Protein AF-A0AAV5UYU8-F1 (afdb_monomer)

Foldseek 3Di:
DDDLAALVPDDDDDPDDDDDDDDDVVVVLVVVLVVLLVPCVNVCVVPDSVVSVVCQCQLVDPNGHPVVRVVSVVVVVVVVVD

Radius of gyration: 14.85 Å; Cα contacts (8 Å, |Δi|>4): 50; chains: 1; bounding box: 30×23×41 Å

Sequence (82 aa):
FQTHFSYKNIPKGGRAKYIYAVRNPKDCLTSYFHHHRNFKIYNFGNGEFDFFYELFMKGEVDYGDYFDHVNSWLDGMRKGKE

InterPro domains:
  IPR000863 Sulfotransferase domain [PF006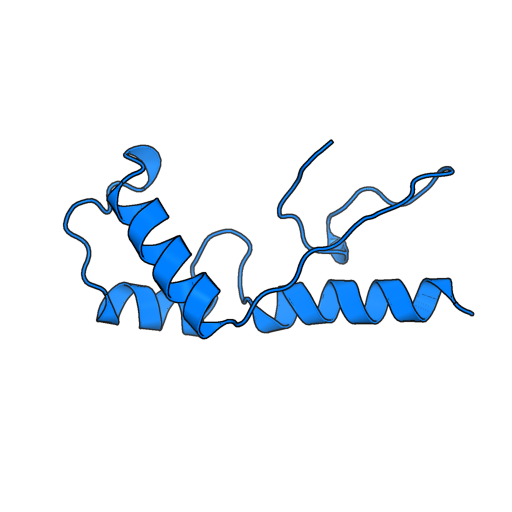85] (1-79)
  IPR027417 P-loop containing nucleoside triphosphate hydrolase [G3DSA:3.40.50.300] (1-82)
  IPR027417 P-loop containing nucleoside triphosphate hydrolase [SSF52540] (2-76)

Structure (mmCIF, N/CA/C/O backbone):
data_AF-A0AAV5UYU8-F1
#
_entry.id   AF-A0AAV5UYU8-F1
#
loop_
_atom_site.group_PDB
_atom_site.id
_atom_site.type_symbol
_atom_site.label_atom_id
_atom_site.label_alt_id
_atom_site.label_comp_id
_atom_site.label_asym_id
_atom_site.label_entity_id
_atom_site.label_seq_id
_atom_site.pdbx_PDB_ins_code
_atom_site.Cartn_x
_atom_site.Cartn_y
_atom_site.Cartn_z
_atom_site.occupancy
_atom_site.B_iso_or_equiv
_atom_site.auth_seq_id
_atom_site.auth_comp_id
_atom_site.auth_asym_id
_atom_site.auth_atom_id
_atom_site.pdbx_PDB_model_num
ATOM 1 N N . PHE A 1 1 ? -15.214 10.626 5.285 1.00 87.31 1 PHE A N 1
ATOM 2 C CA . PHE A 1 1 ? -13.741 10.723 5.332 1.00 87.31 1 PHE A CA 1
ATOM 3 C C . PHE A 1 1 ? -13.163 9.462 4.708 1.00 87.31 1 PHE A C 1
ATOM 5 O O . PHE A 1 1 ? -13.708 8.394 4.961 1.00 87.31 1 PHE A O 1
ATOM 12 N N . GLN A 1 2 ? -12.132 9.586 3.875 1.00 94.31 2 GLN A N 1
ATOM 13 C CA . GLN A 1 2 ? -11.439 8.469 3.227 1.00 94.31 2 GLN A CA 1
ATOM 14 C C . GLN A 1 2 ? -9.940 8.633 3.474 1.00 94.31 2 GLN A C 1
ATOM 16 O O . GLN A 1 2 ? -9.440 9.755 3.482 1.00 94.31 2 GLN A O 1
ATOM 21 N N . THR A 1 3 ? -9.240 7.532 3.728 1.00 95.38 3 THR A N 1
ATOM 22 C CA . THR A 1 3 ? -7.798 7.535 3.984 1.00 95.38 3 THR A CA 1
ATOM 23 C C . THR A 1 3 ? -7.198 6.168 3.670 1.00 95.38 3 THR A C 1
ATOM 25 O O . THR A 1 3 ? -7.902 5.159 3.722 1.00 95.38 3 THR A O 1
ATOM 28 N N . HIS A 1 4 ? -5.895 6.152 3.399 1.00 95.81 4 HIS A N 1
ATOM 29 C CA . HIS A 1 4 ? -5.066 4.951 3.288 1.00 95.81 4 HIS A CA 1
ATOM 30 C C . HIS A 1 4 ? -4.161 4.759 4.515 1.00 95.81 4 HIS A C 1
ATOM 32 O O . HIS A 1 4 ? -3.179 4.033 4.457 1.00 95.81 4 HIS A O 1
ATOM 38 N N . PHE A 1 5 ? -4.438 5.440 5.632 1.00 96.12 5 PHE A N 1
ATOM 39 C CA . PHE A 1 5 ? -3.662 5.245 6.851 1.00 96.12 5 PHE A CA 1
ATOM 40 C C . PHE A 1 5 ? -3.906 3.873 7.481 1.00 96.12 5 PHE A C 1
ATOM 42 O O . PHE A 1 5 ? -5.032 3.369 7.547 1.00 96.12 5 PHE A O 1
ATOM 49 N N . SER A 1 6 ? -2.828 3.314 8.026 1.00 95.62 6 SER A N 1
ATOM 50 C CA . SER A 1 6 ? -2.879 2.103 8.835 1.00 95.62 6 SER A CA 1
ATOM 51 C C . SER A 1 6 ? -3.693 2.331 10.107 1.00 95.62 6 SER A C 1
ATOM 53 O O . SER A 1 6 ? -3.860 3.464 10.578 1.00 95.62 6 SER A O 1
ATOM 55 N N . TYR A 1 7 ? -4.149 1.244 10.731 1.00 93.94 7 TYR A N 1
ATOM 56 C CA . TYR A 1 7 ? -4.931 1.327 11.965 1.00 93.94 7 TYR A CA 1
ATOM 57 C C . TYR A 1 7 ? -4.188 2.077 13.084 1.00 93.94 7 TYR A C 1
ATOM 59 O O . TYR A 1 7 ? -4.790 2.748 13.926 1.00 93.94 7 TYR A O 1
ATOM 67 N N . LYS A 1 8 ? -2.852 2.005 13.093 1.00 90.31 8 LYS A N 1
ATOM 68 C CA . LYS A 1 8 ? -2.005 2.706 14.067 1.00 90.31 8 LYS A CA 1
ATOM 69 C C . LYS A 1 8 ? -2.144 4.229 13.948 1.00 90.31 8 LYS A C 1
ATOM 71 O O . LYS A 1 8 ? -2.235 4.885 14.982 1.00 90.31 8 LYS A O 1
ATOM 76 N N . ASN A 1 9 ? -2.287 4.748 12.730 1.00 92.31 9 ASN A N 1
ATOM 77 C CA . ASN A 1 9 ? -2.194 6.178 12.423 1.00 92.31 9 ASN A CA 1
ATOM 78 C C . ASN A 1 9 ? -3.551 6.880 12.260 1.00 92.31 9 ASN A C 1
ATOM 80 O O . ASN A 1 9 ? -3.596 8.105 12.163 1.00 92.31 9 ASN A O 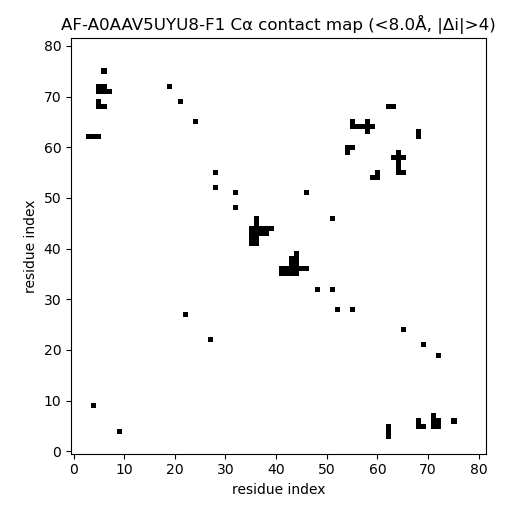1
ATOM 84 N N . ILE A 1 10 ? -4.666 6.144 12.240 1.00 92.19 10 ILE A N 1
ATOM 85 C CA . ILE A 1 10 ? -5.990 6.775 12.230 1.00 92.19 10 ILE A CA 1
ATOM 86 C C . ILE A 1 10 ? -6.336 7.406 13.592 1.00 92.19 10 ILE A C 1
ATOM 88 O O . ILE A 1 10 ? -5.982 6.844 14.639 1.00 92.19 10 ILE A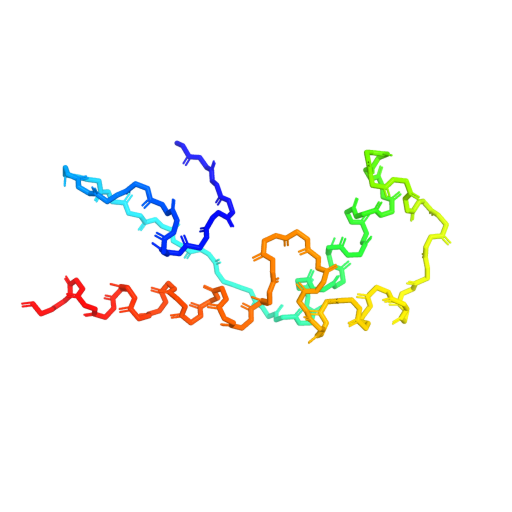 O 1
ATOM 92 N N . PRO A 1 11 ? -7.096 8.518 13.607 1.00 87.94 11 PRO A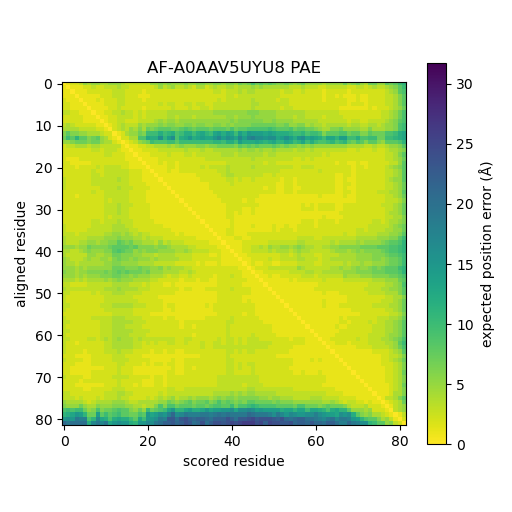 N 1
ATOM 93 C CA . PRO A 1 11 ? -7.718 9.021 14.824 1.00 87.94 11 PRO A CA 1
ATOM 94 C C . PRO A 1 11 ? -8.626 7.954 15.442 1.00 87.94 11 PRO A C 1
ATOM 96 O O . PRO A 1 11 ? -9.493 7.392 14.764 1.00 87.94 11 PRO A O 1
ATOM 99 N N . LYS A 1 12 ? -8.423 7.688 16.734 1.00 86.12 12 LYS A N 1
ATOM 100 C CA . LYS A 1 12 ? -9.234 6.763 17.535 1.00 86.12 12 LYS A CA 1
ATOM 101 C C . LYS A 1 12 ? -10.043 7.569 18.543 1.00 86.12 12 LYS A C 1
ATOM 103 O O . LYS A 1 12 ? -9.512 8.494 19.151 1.00 86.12 12 LYS A O 1
ATOM 108 N N . GLY A 1 13 ? -11.307 7.205 18.728 1.00 80.88 13 GLY A N 1
ATOM 109 C CA . GLY A 1 13 ? -12.194 7.835 19.704 1.00 80.88 13 GLY A CA 1
ATOM 110 C C . GLY A 1 13 ? -13.525 8.296 19.115 1.00 80.88 13 GLY A C 1
ATOM 111 O O . GLY A 1 13 ? -13.744 8.290 17.903 1.00 80.88 13 GLY A O 1
ATOM 112 N N . GLY A 1 14 ? -14.438 8.686 20.004 1.00 82.50 14 GLY A N 1
ATOM 113 C CA . GLY A 1 14 ? -15.816 9.020 19.649 1.00 82.50 14 GLY A CA 1
ATOM 114 C C . GLY A 1 14 ? -16.646 7.801 19.226 1.00 82.50 14 GLY A C 1
ATOM 115 O O . GLY A 1 14 ? -16.279 6.656 19.465 1.00 82.50 14 GLY A O 1
ATOM 116 N N . ARG A 1 15 ? -17.794 8.053 18.584 1.00 85.81 15 ARG A N 1
ATOM 117 C CA . ARG A 1 15 ? -18.710 7.022 18.050 1.00 85.81 15 ARG A CA 1
ATOM 118 C C . ARG A 1 15 ? -18.415 6.683 16.579 1.00 85.81 15 ARG A C 1
ATOM 120 O O . ARG A 1 15 ? -19.335 6.419 15.805 1.00 85.81 15 ARG A O 1
ATOM 127 N N . ALA A 1 16 ? -17.147 6.764 16.174 1.00 87.00 16 ALA A N 1
ATOM 128 C CA . ALA A 1 16 ? -16.741 6.521 14.795 1.00 87.00 16 ALA A CA 1
ATOM 129 C C . ALA A 1 16 ? -16.882 5.034 14.429 1.00 87.00 16 ALA A C 1
ATOM 131 O O . ALA A 1 16 ? -16.574 4.151 15.225 1.00 87.00 16 ALA A O 1
ATOM 132 N N . LYS A 1 17 ? -17.339 4.766 13.203 1.00 89.44 17 LYS A N 1
ATOM 133 C CA . LYS A 1 17 ? -17.380 3.426 12.605 1.00 89.44 17 LYS A CA 1
ATOM 134 C C . LYS A 1 17 ? -16.466 3.413 11.388 1.00 89.44 17 LYS A C 1
ATOM 136 O O . LYS A 1 17 ? -16.444 4.384 10.632 1.00 89.44 17 LYS A O 1
ATOM 141 N N . TYR A 1 18 ? -15.746 2.316 11.195 1.00 90.38 18 TYR A N 1
ATOM 142 C CA . TYR A 1 18 ? -14.770 2.168 10.120 1.00 90.38 18 TYR A CA 1
ATOM 143 C C . TYR A 1 18 ? -15.202 1.048 9.178 1.00 90.38 18 TYR A C 1
ATOM 145 O O . TYR A 1 18 ? -15.649 -0.006 9.626 1.00 90.38 18 TYR A O 1
ATOM 153 N N . ILE A 1 19 ? -15.054 1.281 7.876 1.00 93.00 19 ILE A N 1
ATOM 154 C CA . ILE A 1 19 ? -15.169 0.252 6.842 1.00 93.00 19 ILE A CA 1
ATOM 155 C C . ILE A 1 19 ? -13.784 0.128 6.222 1.00 93.00 19 ILE A C 1
ATOM 157 O O . ILE A 1 19 ? -13.260 1.107 5.691 1.00 93.00 19 ILE A O 1
ATOM 161 N N . TYR A 1 20 ? -13.194 -1.060 6.319 1.00 95.12 20 TYR A N 1
ATOM 162 C CA . TYR A 1 20 ? -11.884 -1.358 5.753 1.00 95.12 20 TYR A CA 1
ATOM 163 C C . TYR A 1 20 ? -12.038 -2.315 4.570 1.00 95.12 20 TYR A C 1
ATOM 165 O O . TYR A 1 20 ? -12.708 -3.340 4.686 1.00 95.12 20 TYR A O 1
ATOM 173 N N . ALA A 1 21 ? -11.442 -1.966 3.431 1.00 95.81 21 ALA A N 1
ATOM 174 C CA . ALA A 1 21 ? -11.463 -2.777 2.220 1.00 95.81 21 ALA A CA 1
ATOM 175 C C . ALA A 1 21 ? -10.104 -3.458 2.022 1.00 95.81 21 ALA A C 1
ATOM 177 O O . ALA A 1 21 ? -9.063 -2.811 2.117 1.00 95.81 21 ALA A O 1
ATOM 178 N N . VAL A 1 22 ? -10.132 -4.755 1.718 1.00 96.06 22 VAL A N 1
ATOM 179 C CA . VAL A 1 22 ? -8.949 -5.579 1.430 1.00 96.06 22 VAL A CA 1
ATOM 180 C C . VAL A 1 22 ? -9.139 -6.235 0.068 1.00 96.06 22 VAL A C 1
ATOM 182 O O . VAL A 1 22 ? -10.261 -6.570 -0.312 1.00 96.06 22 VAL A O 1
ATOM 185 N N . ARG A 1 23 ? -8.048 -6.419 -0.675 1.00 97.88 23 ARG A N 1
ATOM 186 C CA . ARG A 1 23 ? -8.032 -7.047 -2.002 1.00 97.88 23 ARG A CA 1
ATOM 187 C C . ARG A 1 23 ? -6.878 -8.054 -2.081 1.00 97.88 23 ARG A C 1
ATOM 189 O O . ARG A 1 23 ? -6.032 -8.107 -1.199 1.00 97.88 23 ARG A O 1
ATOM 196 N N . ASN A 1 24 ? -6.851 -8.911 -3.097 1.00 98.19 24 ASN A N 1
ATOM 197 C CA . ASN A 1 24 ? -5.688 -9.762 -3.341 1.00 98.19 24 ASN A CA 1
ATOM 198 C C . ASN A 1 24 ? -4.425 -8.885 -3.538 1.00 98.19 24 ASN A C 1
ATOM 200 O O . ASN A 1 24 ? -4.474 -7.971 -4.366 1.00 98.19 24 ASN A O 1
ATOM 204 N N . PRO A 1 25 ? -3.303 -9.143 -2.831 1.00 97.75 25 PRO A N 1
ATOM 205 C CA . PRO A 1 25 ? -2.089 -8.328 -2.939 1.00 97.75 25 PRO A CA 1
ATOM 206 C C . PRO A 1 25 ? -1.528 -8.266 -4.362 1.00 97.75 25 PRO A C 1
ATOM 208 O O . PRO A 1 25 ? -1.011 -7.227 -4.759 1.00 97.75 25 PRO A O 1
ATOM 211 N N . LYS A 1 26 ? -1.676 -9.337 -5.153 1.00 98.12 26 LYS A N 1
ATOM 212 C CA . LYS A 1 26 ? -1.217 -9.367 -6.551 1.00 98.12 26 LYS A CA 1
ATOM 213 C C . LYS A 1 26 ? -1.978 -8.349 -7.399 1.00 98.12 26 LYS A C 1
ATOM 215 O O . LYS A 1 26 ? -1.375 -7.588 -8.147 1.00 98.12 26 LYS A O 1
ATOM 220 N N . ASP A 1 27 ? -3.293 -8.272 -7.208 1.00 98.56 27 ASP A N 1
ATOM 221 C CA . ASP A 1 27 ? -4.127 -7.303 -7.917 1.00 98.56 27 ASP A CA 1
ATOM 222 C C . ASP A 1 27 ? -3.896 -5.868 -7.417 1.00 98.56 27 ASP A C 1
ATOM 224 O O . ASP A 1 27 ? -3.952 -4.917 -8.201 1.00 98.56 27 ASP A O 1
ATOM 228 N N . CYS A 1 28 ? 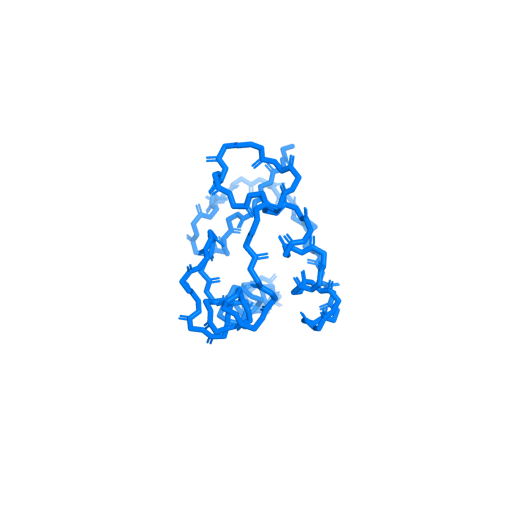-3.649 -5.696 -6.112 1.00 98.25 28 CYS A N 1
ATOM 229 C CA . CYS A 1 28 ? -3.255 -4.413 -5.530 1.00 98.25 28 CYS A CA 1
ATOM 230 C C . CYS A 1 28 ? -1.955 -3.903 -6.146 1.00 98.25 28 CYS A C 1
ATOM 232 O O . CYS A 1 28 ? -1.929 -2.768 -6.610 1.00 98.25 28 CYS A O 1
ATOM 234 N N . LEU A 1 29 ? -0.921 -4.745 -6.203 1.00 98.50 29 LEU A N 1
ATOM 235 C CA . LEU A 1 29 ? 0.362 -4.431 -6.821 1.00 98.50 29 LEU A CA 1
ATOM 236 C C . LEU A 1 29 ? 0.183 -3.960 -8.270 1.00 98.50 29 LEU A C 1
ATOM 238 O O . LEU A 1 29 ? 0.625 -2.865 -8.612 1.00 98.50 29 LEU A O 1
ATOM 242 N N . THR A 1 30 ? -0.504 -4.741 -9.112 1.00 98.38 30 THR A N 1
ATOM 243 C CA . THR A 1 30 ? -0.723 -4.376 -10.522 1.00 98.38 30 THR A CA 1
ATOM 244 C C . THR A 1 30 ? -1.473 -3.053 -10.648 1.00 98.38 30 THR A C 1
ATOM 246 O O . THR A 1 30 ? -1.083 -2.180 -11.424 1.00 98.38 30 THR A O 1
ATOM 249 N N . SER A 1 31 ? -2.527 -2.860 -9.852 1.00 98.38 31 SER A N 1
ATOM 250 C CA . SER A 1 31 ? -3.270 -1.599 -9.834 1.00 98.38 31 SER A CA 1
ATOM 251 C C . SER A 1 31 ? -2.393 -0.422 -9.396 1.00 98.38 31 SER A C 1
ATOM 253 O O . SER A 1 31 ? -2.519 0.671 -9.949 1.00 98.38 31 SER A O 1
ATOM 255 N N . TYR A 1 32 ? -1.520 -0.625 -8.408 1.00 97.81 32 TYR A N 1
ATOM 256 C CA . TYR A 1 32 ? -0.709 0.437 -7.825 1.00 97.81 32 TYR A CA 1
ATOM 257 C C . TYR A 1 32 ? 0.467 0.832 -8.723 1.00 97.81 32 TYR A C 1
ATOM 259 O O . TYR A 1 32 ? 0.778 2.018 -8.836 1.00 97.81 32 TYR A O 1
ATOM 267 N N . PHE A 1 33 ? 1.032 -0.131 -9.452 1.00 98.44 33 PHE A N 1
ATOM 268 C CA . PHE A 1 33 ? 1.995 0.117 -10.521 1.00 98.44 33 PHE A CA 1
ATOM 269 C C . PHE A 1 33 ? 1.417 1.057 -11.589 1.00 98.44 33 PHE A C 1
ATOM 271 O O . PHE A 1 33 ? 2.003 2.092 -11.909 1.00 98.44 33 PHE A O 1
ATOM 278 N N . HIS A 1 34 ? 0.223 0.748 -12.109 1.00 98.25 34 HIS A N 1
ATOM 279 C CA . HIS A 1 34 ? -0.422 1.603 -13.108 1.00 98.25 34 HIS A CA 1
ATOM 280 C C . HIS A 1 34 ? -0.810 2.973 -12.544 1.00 98.25 34 HIS A C 1
ATOM 282 O O . HIS A 1 34 ? -0.715 3.972 -13.257 1.00 98.25 34 HIS A O 1
ATOM 288 N N . HIS A 1 35 ? -1.208 3.044 -11.271 1.00 97.25 35 HIS A N 1
ATOM 289 C CA . HIS A 1 35 ? -1.448 4.318 -10.598 1.00 97.25 35 HIS A CA 1
ATOM 290 C C . HIS A 1 35 ? -0.186 5.198 -10.592 1.00 97.25 35 HIS A C 1
ATOM 292 O O . HIS A 1 35 ? -0.262 6.352 -11.008 1.00 97.25 35 HIS A O 1
ATOM 298 N N . HIS A 1 36 ? 0.976 4.643 -10.231 1.00 97.00 36 HIS A N 1
ATOM 299 C CA . HIS A 1 36 ? 2.254 5.364 -10.236 1.00 97.00 36 HIS A CA 1
ATOM 300 C C . HIS A 1 36 ? 2.700 5.807 -11.629 1.00 97.00 36 HIS A C 1
ATOM 302 O O . HIS A 1 36 ? 3.184 6.926 -11.796 1.00 97.00 36 HIS A O 1
ATOM 308 N N . ARG A 1 37 ? 2.504 4.966 -12.650 1.00 96.38 37 ARG A N 1
ATOM 309 C CA . ARG A 1 37 ? 2.814 5.344 -14.035 1.00 96.38 37 ARG A CA 1
ATOM 310 C C . ARG A 1 37 ? 1.940 6.488 -14.542 1.00 96.38 37 ARG A C 1
ATOM 312 O O . ARG A 1 37 ? 2.419 7.368 -15.252 1.00 96.38 37 ARG A O 1
ATOM 319 N N . ASN A 1 38 ? 0.656 6.472 -14.196 1.00 97.19 38 ASN A N 1
ATOM 320 C CA . ASN A 1 38 ? -0.308 7.426 -14.738 1.00 97.19 38 ASN A CA 1
ATOM 321 C C . ASN A 1 38 ? -0.350 8.737 -13.952 1.00 97.19 38 ASN A C 1
ATOM 323 O O . ASN A 1 38 ? -0.669 9.787 -14.519 1.00 97.19 38 ASN A O 1
ATOM 327 N N . PHE A 1 39 ? -0.049 8.702 -12.653 1.00 95.94 39 PHE A N 1
ATOM 328 C CA . PHE A 1 39 ? -0.152 9.881 -11.813 1.00 95.94 39 PHE A CA 1
ATOM 329 C C . PHE A 1 39 ? 1.185 10.623 -11.740 1.00 95.94 39 PHE A C 1
ATOM 331 O O . PHE A 1 39 ? 2.129 10.212 -11.072 1.00 95.94 39 PHE A O 1
ATOM 338 N N . LYS A 1 40 ? 1.248 11.758 -12.448 1.00 93.38 40 LYS A N 1
ATOM 339 C CA . LYS A 1 40 ? 2.480 12.528 -12.701 1.00 93.38 40 LYS A CA 1
ATOM 340 C C . LYS A 1 40 ? 3.264 12.924 -11.446 1.00 93.38 40 LYS A C 1
ATOM 342 O O . LYS A 1 40 ? 4.468 13.124 -11.549 1.00 93.38 40 LYS A O 1
ATOM 347 N N . ILE A 1 41 ? 2.606 13.021 -10.288 1.00 95.19 41 ILE A N 1
ATOM 348 C CA . ILE A 1 41 ? 3.253 13.360 -9.013 1.00 95.19 41 ILE A CA 1
ATOM 349 C C . ILE A 1 41 ? 4.360 12.368 -8.630 1.00 95.19 41 ILE A C 1
ATOM 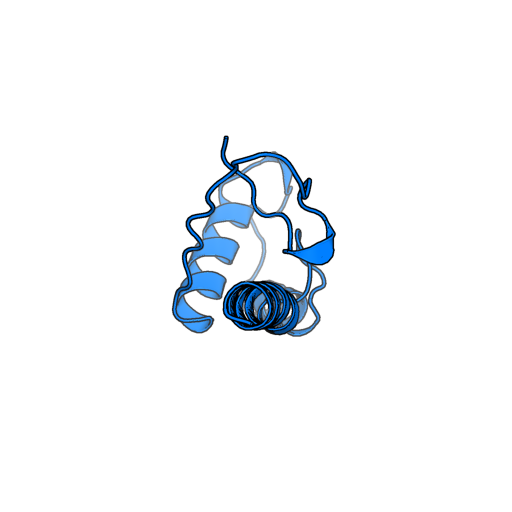351 O O . ILE A 1 41 ? 5.338 12.762 -8.007 1.00 95.19 41 ILE A O 1
ATOM 355 N N . TYR A 1 42 ? 4.243 11.110 -9.063 1.00 93.56 42 TYR A N 1
ATOM 356 C CA . TYR A 1 42 ? 5.223 10.068 -8.773 1.00 93.56 42 TYR A CA 1
ATOM 357 C C . TYR A 1 42 ? 6.447 10.090 -9.683 1.00 93.56 42 TYR A C 1
ATOM 359 O O . TYR A 1 42 ? 7.406 9.374 -9.420 1.00 93.56 42 TYR A O 1
ATOM 367 N N . ASN A 1 43 ? 6.417 10.871 -10.769 1.00 94.56 43 ASN A N 1
ATOM 368 C CA . ASN A 1 43 ? 7.489 10.916 -11.764 1.00 94.56 43 ASN A CA 1
ATOM 369 C C . ASN A 1 43 ? 7.943 9.514 -12.246 1.00 94.56 43 ASN A C 1
ATOM 371 O O . ASN A 1 43 ? 9.114 9.285 -12.531 1.00 94.56 43 ASN A O 1
ATOM 375 N N . PHE A 1 44 ? 7.002 8.566 -12.334 1.00 95.75 44 PHE A N 1
ATOM 376 C CA . PHE A 1 44 ? 7.265 7.150 -12.618 1.00 95.75 44 PHE A CA 1
ATOM 377 C C . PHE A 1 44 ? 6.675 6.697 -13.968 1.00 95.75 44 PHE A C 1
ATOM 379 O O . PHE A 1 44 ? 6.425 5.519 -14.194 1.00 95.75 44 PHE A O 1
ATOM 386 N N . GLY A 1 45 ? 6.424 7.623 -14.903 1.00 95.50 45 GLY A N 1
ATOM 387 C CA . GLY A 1 45 ? 5.700 7.333 -16.156 1.00 95.50 45 GLY A CA 1
ATOM 388 C C . GLY A 1 45 ? 6.331 6.251 -17.045 1.00 95.50 45 GLY A C 1
ATOM 389 O O . GLY A 1 45 ? 5.610 5.490 -17.700 1.00 95.50 45 GLY A O 1
ATOM 390 N N . ASN A 1 46 ? 7.662 6.143 -17.001 1.00 96.06 46 ASN A N 1
ATOM 391 C CA . ASN A 1 46 ? 8.467 5.145 -17.718 1.00 96.06 46 ASN A CA 1
ATOM 392 C C . ASN A 1 46 ? 9.031 4.066 -16.777 1.00 96.06 46 ASN A C 1
ATOM 394 O O . ASN A 1 46 ? 10.038 3.445 -17.092 1.00 96.06 46 ASN A O 1
ATOM 398 N N . GLY A 1 47 ? 8.450 3.911 -15.587 1.00 95.81 47 GLY A N 1
ATOM 399 C CA . GLY A 1 47 ? 8.912 2.938 -14.612 1.00 95.81 47 GLY A CA 1
ATOM 400 C C . GLY A 1 47 ? 8.564 1.503 -15.003 1.00 95.81 47 GLY A C 1
ATOM 401 O O . GLY A 1 47 ? 7.483 1.233 -15.536 1.00 95.81 47 GLY A O 1
ATOM 402 N N . GLU A 1 48 ? 9.482 0.589 -14.702 1.00 98.06 48 GLU A N 1
ATOM 403 C CA . GLU A 1 48 ? 9.362 -0.836 -15.006 1.00 98.06 48 GLU A CA 1
ATOM 404 C C . GLU A 1 48 ? 8.630 -1.598 -13.900 1.00 98.06 48 GLU A C 1
ATOM 406 O O . GLU A 1 48 ? 8.729 -1.263 -12.714 1.00 98.06 48 GLU A O 1
ATOM 411 N N . PHE A 1 49 ? 7.894 -2.642 -14.289 1.00 98.25 49 PHE A N 1
ATOM 412 C CA . PHE A 1 49 ? 7.084 -3.419 -13.349 1.00 98.25 49 PHE A CA 1
ATOM 413 C C . PHE A 1 49 ? 7.939 -4.139 -12.306 1.00 98.25 49 PHE A C 1
ATOM 415 O O . PHE A 1 49 ? 7.631 -4.048 -11.123 1.00 98.25 49 PHE A O 1
ATOM 422 N N . ASP A 1 50 ? 9.029 -4.790 -12.719 1.00 98.50 50 ASP A N 1
ATOM 423 C CA . ASP A 1 50 ? 9.886 -5.564 -11.811 1.00 98.50 50 ASP A CA 1
ATOM 424 C C . ASP A 1 50 ? 10.523 -4.680 -10.734 1.00 98.50 50 ASP A C 1
ATOM 426 O O . ASP A 1 50 ? 10.587 -5.053 -9.566 1.00 98.50 50 ASP A O 1
ATOM 430 N N . PHE A 1 51 ? 10.912 -3.454 -11.094 1.00 98.06 51 PHE A N 1
ATOM 431 C CA . PHE A 1 51 ? 11.411 -2.486 -10.121 1.00 98.06 51 PHE A CA 1
ATOM 432 C C . PHE A 1 51 ? 10.323 -2.082 -9.117 1.00 98.06 51 PHE A C 1
ATOM 434 O O . PHE A 1 51 ? 10.569 -2.040 -7.913 1.00 98.06 51 PHE A O 1
ATOM 441 N N . PHE A 1 52 ? 9.100 -1.826 -9.591 1.00 98.31 52 PHE A N 1
ATOM 442 C CA . PHE A 1 52 ? 7.982 -1.499 -8.707 1.00 98.31 52 PHE A CA 1
ATOM 443 C C . PHE A 1 52 ? 7.570 -2.681 -7.815 1.00 98.31 52 PHE A C 1
ATOM 445 O O . PHE A 1 52 ? 7.216 -2.480 -6.656 1.00 98.31 52 PHE A O 1
ATOM 452 N N . TYR A 1 53 ? 7.638 -3.909 -8.333 1.00 98.38 53 TYR A N 1
ATOM 453 C CA . TYR A 1 53 ? 7.423 -5.132 -7.564 1.00 98.38 53 TYR A CA 1
ATOM 454 C C . TYR A 1 53 ? 8.394 -5.215 -6.382 1.00 98.38 53 TYR A C 1
ATOM 456 O O . TYR A 1 53 ? 7.951 -5.427 -5.255 1.00 98.38 53 TYR A O 1
ATOM 464 N N . GLU A 1 54 ? 9.686 -4.972 -6.609 1.00 98.50 54 GLU A N 1
ATOM 465 C CA . GLU A 1 54 ? 10.689 -4.969 -5.539 1.00 98.50 54 GLU A CA 1
ATOM 466 C C . GLU A 1 54 ? 10.402 -3.898 -4.479 1.00 98.50 54 GLU A C 1
ATOM 468 O O . GLU A 1 54 ? 10.462 -4.191 -3.285 1.00 98.50 54 GLU A O 1
ATOM 473 N N . LEU A 1 55 ? 10.027 -2.679 -4.890 1.00 98.31 55 LEU A N 1
ATOM 474 C CA . LEU A 1 55 ? 9.626 -1.621 -3.954 1.00 98.31 55 LEU A CA 1
ATOM 475 C C . LEU A 1 55 ? 8.407 -2.033 -3.122 1.00 98.31 55 LEU A C 1
ATOM 477 O O . LEU A 1 55 ? 8.408 -1.884 -1.901 1.00 98.31 55 LEU A O 1
ATOM 481 N N . PHE A 1 56 ? 7.378 -2.587 -3.766 1.00 98.38 56 PHE A N 1
ATOM 482 C CA . PHE A 1 56 ? 6.164 -3.043 -3.093 1.00 98.38 56 PHE A CA 1
ATOM 483 C C . PHE A 1 56 ? 6.461 -4.148 -2.075 1.00 98.38 56 PHE A C 1
ATOM 485 O O . PHE A 1 56 ? 5.972 -4.086 -0.951 1.00 98.38 56 PHE A O 1
ATOM 492 N N . MET A 1 57 ? 7.291 -5.128 -2.443 1.00 98.12 57 MET A N 1
ATOM 493 C CA . MET A 1 57 ? 7.665 -6.242 -1.565 1.00 98.12 57 MET A CA 1
ATOM 494 C C . MET A 1 57 ? 8.547 -5.814 -0.389 1.00 98.12 57 MET A C 1
ATOM 496 O O . MET A 1 57 ? 8.522 -6.466 0.652 1.00 98.12 57 MET A O 1
ATOM 500 N N . LYS A 1 58 ? 9.315 -4.729 -0.534 1.00 98.25 58 LYS A N 1
ATOM 501 C CA . LYS A 1 58 ? 10.099 -4.127 0.557 1.00 98.25 58 LYS A CA 1
ATOM 502 C C . LYS A 1 58 ? 9.296 -3.140 1.408 1.00 98.25 58 LYS A C 1
ATOM 504 O O . LYS A 1 58 ? 9.810 -2.655 2.412 1.00 98.25 58 LYS A O 1
ATOM 509 N N . GLY A 1 59 ? 8.065 -2.815 1.008 1.00 97.81 59 GLY A N 1
ATOM 510 C CA . GLY A 1 59 ? 7.277 -1.754 1.634 1.00 97.81 59 GLY A CA 1
ATOM 511 C C . GLY A 1 59 ? 7.843 -0.349 1.398 1.00 97.81 59 GLY A C 1
ATOM 512 O O . GLY A 1 59 ? 7.519 0.572 2.141 1.00 97.81 59 GLY A O 1
ATOM 513 N N . GLU A 1 60 ? 8.672 -0.165 0.368 1.00 97.19 60 GLU A N 1
ATOM 514 C CA . GLU A 1 60 ? 9.279 1.113 -0.039 1.00 97.19 60 GLU A CA 1
ATOM 515 C C . GLU A 1 60 ? 8.360 1.896 -1.002 1.00 97.19 60 GLU A C 1
ATOM 517 O O . GLU A 1 60 ? 8.802 2.547 -1.946 1.00 97.19 60 GLU A O 1
ATOM 522 N N . VAL A 1 61 ? 7.051 1.812 -0.766 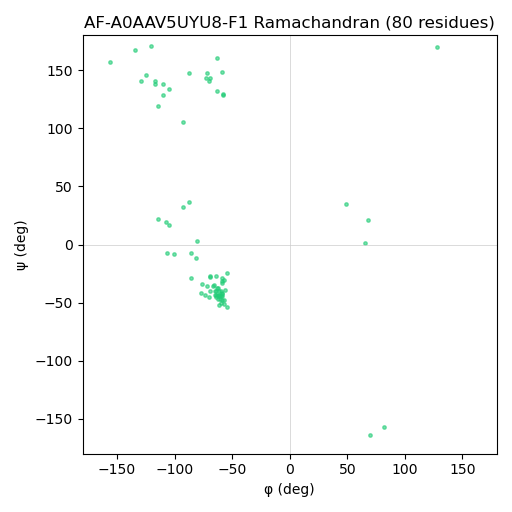1.00 95.50 61 VAL A N 1
ATOM 523 C CA . VAL A 1 61 ? 5.988 2.539 -1.478 1.00 95.50 61 VAL A CA 1
ATOM 524 C C . VAL A 1 61 ? 5.204 3.397 -0.484 1.00 95.50 61 VAL A C 1
ATOM 526 O O . VAL A 1 61 ? 5.384 3.260 0.733 1.00 95.50 61 VAL A O 1
ATOM 529 N N . ASP A 1 62 ? 4.314 4.279 -0.956 1.00 93.94 62 ASP A N 1
ATOM 530 C CA . ASP A 1 62 ? 3.486 5.026 -0.005 1.00 93.94 62 ASP A CA 1
ATOM 531 C C . ASP A 1 62 ? 2.657 4.069 0.853 1.00 93.94 62 ASP A C 1
ATOM 533 O O . ASP A 1 62 ? 2.223 3.001 0.419 1.00 93.94 62 ASP A O 1
ATOM 537 N N . TYR A 1 63 ? 2.407 4.492 2.091 1.00 94.56 63 TYR A N 1
ATOM 538 C CA . TYR A 1 63 ? 1.667 3.731 3.101 1.00 94.56 63 TYR A CA 1
ATOM 539 C C . TYR A 1 63 ? 2.342 2.429 3.571 1.00 94.56 63 TYR A C 1
ATOM 541 O O . TYR A 1 63 ? 1.821 1.796 4.492 1.00 94.56 63 TYR A O 1
ATOM 549 N N . GLY A 1 64 ? 3.539 2.118 3.061 1.00 96.44 64 GLY A N 1
ATOM 550 C CA . GLY A 1 64 ? 4.429 1.081 3.573 1.00 96.44 64 GLY A CA 1
ATOM 551 C C . GLY A 1 64 ? 4.092 -0.329 3.094 1.00 96.44 64 GLY A C 1
ATOM 552 O O . GLY A 1 64 ? 3.448 -0.526 2.064 1.00 96.44 64 GLY A O 1
ATOM 553 N N . ASP A 1 65 ? 4.541 -1.323 3.862 1.00 97.75 65 ASP A N 1
ATOM 554 C CA . ASP A 1 65 ? 4.302 -2.732 3.554 1.00 97.75 65 ASP A CA 1
ATOM 555 C C . ASP A 1 65 ? 2.805 -3.088 3.581 1.00 97.75 65 ASP A C 1
ATOM 557 O O . ASP A 1 65 ? 2.064 -2.775 4.521 1.00 97.75 65 ASP A O 1
ATOM 561 N N . TYR A 1 66 ? 2.363 -3.785 2.533 1.00 98.00 66 TYR A N 1
ATOM 562 C CA . TYR A 1 66 ? 0.967 -4.170 2.352 1.00 98.00 66 TYR A CA 1
ATOM 563 C C . TYR A 1 66 ? 0.463 -5.089 3.472 1.00 98.00 66 TYR A C 1
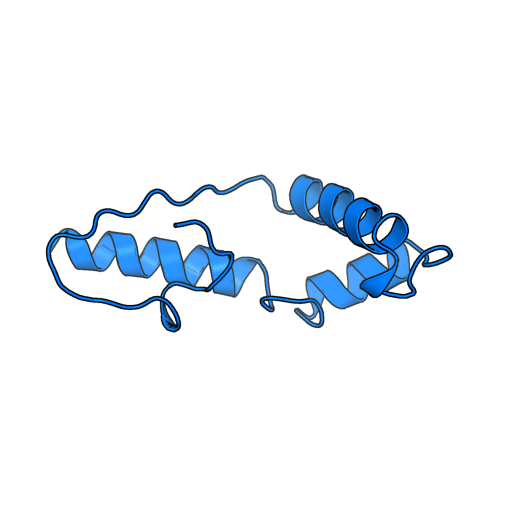ATOM 565 O O . TYR A 1 66 ? -0.658 -4.921 3.966 1.00 98.00 66 TYR A O 1
ATOM 573 N N . PHE A 1 67 ? 1.266 -6.078 3.863 1.00 97.31 67 PHE A N 1
ATOM 574 C CA . PHE A 1 67 ? 0.852 -7.100 4.817 1.00 97.31 67 PHE A CA 1
ATOM 575 C C . PHE A 1 67 ? 0.782 -6.526 6.228 1.00 97.31 67 PHE A C 1
ATOM 577 O O . PHE A 1 67 ? -0.221 -6.730 6.913 1.00 97.31 67 PHE A O 1
ATOM 584 N N . ASP A 1 68 ? 1.770 -5.733 6.632 1.00 97.56 68 ASP A N 1
ATOM 585 C CA . ASP A 1 68 ? 1.765 -4.974 7.880 1.00 97.56 68 ASP A CA 1
ATOM 586 C C . ASP A 1 68 ? 0.573 -4.021 7.946 1.00 97.56 68 ASP A C 1
ATOM 588 O O . ASP A 1 68 ? -0.102 -3.922 8.981 1.00 97.56 68 ASP A O 1
ATOM 592 N N . HIS A 1 69 ? 0.258 -3.351 6.834 1.00 97.50 69 HIS A N 1
ATOM 593 C CA . HIS A 1 69 ? -0.899 -2.475 6.756 1.00 97.50 69 HIS A CA 1
ATOM 594 C C . HIS A 1 69 ? -2.206 -3.248 6.992 1.00 97.50 69 HIS A C 1
ATOM 596 O O . HIS A 1 69 ? -2.996 -2.860 7.861 1.00 97.50 69 HIS A O 1
ATOM 602 N N . VAL A 1 70 ? -2.442 -4.347 6.267 1.00 97.38 70 VAL A N 1
ATOM 603 C CA . VAL A 1 70 ? -3.648 -5.183 6.421 1.00 97.38 70 VAL A CA 1
ATOM 604 C C . VAL A 1 70 ? -3.730 -5.785 7.823 1.00 97.38 70 VAL A C 1
ATOM 606 O O . VAL A 1 70 ? -4.774 -5.679 8.473 1.00 97.38 70 VAL A O 1
ATOM 609 N N . ASN A 1 71 ? -2.635 -6.356 8.327 1.00 96.25 71 ASN A N 1
ATOM 610 C CA . ASN A 1 71 ? -2.577 -6.961 9.657 1.00 96.25 71 ASN A CA 1
ATOM 611 C C . ASN A 1 71 ? -2.908 -5.945 10.752 1.00 96.25 71 ASN A C 1
ATOM 613 O O . ASN A 1 71 ? -3.683 -6.256 11.656 1.00 96.25 71 ASN A O 1
ATOM 617 N N . SER A 1 72 ? -2.432 -4.698 10.628 1.00 96.12 72 SER A N 1
ATOM 618 C CA . SER A 1 72 ? -2.757 -3.642 11.593 1.00 96.12 72 SER A CA 1
ATOM 619 C C . SER A 1 72 ? -4.267 -3.423 11.750 1.00 96.12 72 SER A C 1
ATOM 621 O O . SER A 1 72 ? -4.753 -3.226 12.866 1.00 96.12 72 SER A O 1
ATOM 623 N N . TRP A 1 73 ? -5.017 -3.494 10.647 1.00 95.69 73 TRP A N 1
ATOM 624 C CA . TRP A 1 73 ? -6.469 -3.348 10.638 1.00 95.69 73 TRP A CA 1
ATOM 625 C C . TRP A 1 73 ? -7.181 -4.607 11.126 1.00 95.69 73 TRP A C 1
ATOM 627 O O . TRP A 1 73 ? -8.126 -4.494 11.907 1.00 95.69 73 TRP A O 1
ATOM 637 N N . LEU A 1 74 ? -6.726 -5.799 10.723 1.00 94.31 74 LEU A N 1
ATOM 638 C CA . LEU A 1 74 ? -7.283 -7.065 11.213 1.00 94.31 74 LEU A CA 1
ATOM 639 C C . LEU A 1 74 ?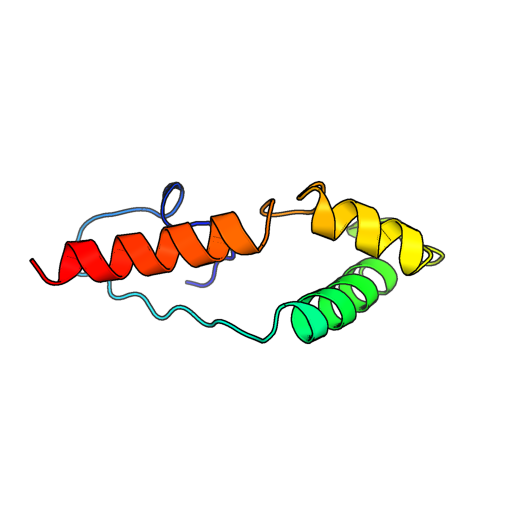 -7.162 -7.175 12.739 1.00 94.31 74 LEU A C 1
ATOM 641 O O . LEU A 1 74 ? -8.137 -7.518 13.408 1.00 94.31 74 LEU A O 1
ATOM 645 N N . ASP A 1 75 ? -6.009 -6.815 13.298 1.00 93.00 75 ASP A N 1
ATOM 646 C CA . ASP A 1 75 ? -5.781 -6.834 14.743 1.00 93.00 75 ASP A CA 1
ATOM 647 C C . ASP A 1 75 ? -6.595 -5.763 15.473 1.00 93.00 75 ASP A C 1
ATOM 649 O O . ASP A 1 75 ? -7.168 -6.030 16.529 1.00 93.00 75 ASP A O 1
ATOM 653 N N . GLY A 1 76 ? -6.709 -4.562 14.896 1.00 89.50 76 GLY A N 1
ATOM 654 C CA . GLY A 1 76 ? -7.577 -3.508 15.421 1.00 89.50 76 GLY A CA 1
ATOM 655 C C . GLY A 1 76 ? -9.047 -3.932 15.495 1.00 89.50 76 GLY A C 1
ATOM 656 O O . GLY A 1 76 ? -9.708 -3.706 16.508 1.00 89.50 76 GLY A O 1
ATOM 657 N N . MET A 1 77 ? -9.542 -4.612 14.457 1.00 86.69 77 MET A N 1
ATOM 658 C CA . MET A 1 77 ? -10.912 -5.131 14.406 1.00 86.69 77 MET A CA 1
ATOM 659 C C . MET A 1 77 ? -11.165 -6.280 15.387 1.00 86.69 77 MET A C 1
ATOM 661 O O . MET A 1 77 ? -12.303 -6.456 15.817 1.00 86.69 77 MET A O 1
ATOM 665 N N . ARG A 1 78 ? -10.138 -7.061 15.747 1.00 85.19 78 ARG A N 1
ATOM 666 C CA . ARG A 1 78 ? -10.246 -8.103 16.782 1.00 85.19 78 ARG A CA 1
ATOM 667 C C . ARG A 1 78 ? -10.397 -7.492 18.175 1.00 85.19 78 ARG A C 1
ATOM 669 O O . ARG A 1 78 ? -11.297 -7.889 18.900 1.00 85.19 78 ARG A O 1
ATOM 676 N N . LYS A 1 79 ? -9.592 -6.477 18.504 1.00 73.69 79 LYS A N 1
ATOM 677 C CA . LYS A 1 79 ? -9.611 -5.804 19.819 1.00 73.69 79 LYS A CA 1
ATOM 678 C C . LYS A 1 79 ? -10.919 -5.078 20.138 1.00 73.69 79 LYS A C 1
ATOM 680 O O . LYS A 1 79 ? -11.239 -4.907 21.298 1.00 73.69 79 LYS A O 1
ATOM 685 N N . GLY A 1 80 ? -11.663 -4.630 19.126 1.00 63.69 80 GLY A N 1
ATOM 686 C CA . GLY A 1 80 ? -12.970 -3.989 19.322 1.00 63.69 80 GLY A CA 1
ATOM 687 C C . GLY A 1 80 ? -14.135 -4.959 19.553 1.00 63.69 80 GLY A C 1
ATOM 688 O O . GLY A 1 80 ? -15.279 -4.509 19.588 1.00 63.69 80 GLY A O 1
ATOM 689 N N . LYS A 1 81 ? -13.871 -6.273 19.613 1.00 58.19 81 LYS A N 1
ATOM 690 C CA . LYS A 1 81 ? -14.871 -7.317 19.891 1.00 58.19 81 LYS A CA 1
ATOM 691 C C . LYS A 1 81 ? -14.758 -7.918 21.298 1.00 58.19 81 LYS A C 1
ATOM 693 O O . LYS A 1 81 ? -15.622 -8.717 21.648 1.00 58.19 81 LYS A O 1
ATOM 698 N N . GLU A 1 82 ? -13.714 -7.563 22.044 1.00 47.47 82 GLU A N 1
ATOM 699 C CA . GLU A 1 82 ? -13.583 -7.811 23.489 1.00 47.47 82 GLU A CA 1
ATOM 700 C C . GLU A 1 82 ? -14.179 -6.630 24.263 1.00 47.47 82 GLU A C 1
ATOM 702 O O . GLU A 1 82 ? -14.849 -6.886 25.287 1.00 47.47 82 GLU A O 1
#

Solvent-accessible surface area (backbone atoms only — not comparable to full-atom values): 5243 Å² total; per-residue (Å²): 141,87,83,80,67,39,53,85,74,48,93,81,70,86,93,74,82,86,86,87,90,85,74,61,66,71,59,50,50,57,53,48,52,52,48,36,32,69,38,70,92,62,74,29,66,87,62,56,67,70,63,49,50,54,30,49,77,70,20,70,44,86,81,38,36,63,65,64,34,53,48,38,40,55,53,52,61,53,63,75,72,116

Secondary structure (DSSP, 8-state):
------TTTS---TT---------HHHHHHHHHHHHHH-GGG--TT--HHHHHHHHHHT-STT--HHHHHHHHHHHHHHTT-

pLDDT: mean 93.26, std 8.64, range [47.47, 98.56]

Organism: NCBI:txid1538716

Mean predicted aligned error: 3.55 Å